Protein AF-A0A8T1JKJ7-F1 (afdb_monomer_lite)

Radius of gyration: 25.31 Å; chains: 1; bounding box: 26×82×83 Å

pLDDT: mean 74.84, std 19.23, range [38.53, 95.12]

Sequence (126 aa):
METDRVWANSTTTLTSEREPGAPPDDVRLEFIRRHVVRTFPGVKSDALNRKFATDAVASRLFDFLHVPDARLLLFTDHGDESSGVVDVYATPPANLFGDASKSKNMPPVTVLYLLKTVKGPISPTK

Organism: NCBI:txid29920

Structure (mmCIF, N/CA/C/O backbone):
data_AF-A0A8T1JKJ7-F1
#
_entry.id   AF-A0A8T1JKJ7-F1
#
loop_
_atom_site.group_PDB
_atom_site.id
_atom_site.type_symbol
_atom_site.label_atom_id
_atom_site.label_alt_id
_atom_site.label_comp_id
_atom_site.label_asym_id
_atom_site.label_entity_id
_atom_site.label_seq_id
_atom_site.pdbx_PDB_ins_code
_atom_site.Cartn_x
_atom_site.Cartn_y
_atom_site.Cartn_z
_atom_site.occupancy
_atom_site.B_iso_or_equiv
_atom_site.auth_seq_id
_atom_site.auth_comp_id
_atom_site.auth_asym_id
_atom_site.auth_atom_id
_atom_site.pdbx_PDB_model_num
ATOM 1 N N . MET A 1 1 ? -0.393 53.209 -57.641 1.00 42.00 1 MET A N 1
ATOM 2 C CA . MET A 1 1 ? -1.285 52.036 -57.603 1.00 42.00 1 MET A CA 1
ATOM 3 C C . MET A 1 1 ? -1.360 51.587 -56.163 1.00 42.00 1 MET A C 1
ATOM 5 O O . MET A 1 1 ? -0.339 51.219 -55.598 1.00 42.00 1 MET A O 1
ATOM 9 N N . GLU A 1 2 ? -2.533 51.758 -55.567 1.00 46.56 2 GLU A N 1
ATOM 10 C CA . GLU A 1 2 ? -2.905 51.213 -54.263 1.00 46.56 2 GLU A CA 1
ATOM 11 C C . GLU A 1 2 ? -3.000 49.684 -54.335 1.00 46.56 2 GLU A C 1
ATOM 13 O O . GLU A 1 2 ? -3.474 49.172 -55.344 1.00 46.56 2 GLU A O 1
ATOM 18 N N . THR A 1 3 ? -2.621 48.991 -53.255 1.00 47.72 3 THR A N 1
ATOM 19 C CA . THR A 1 3 ? -3.472 47.967 -52.619 1.00 47.72 3 THR A CA 1
ATOM 20 C C . THR A 1 3 ? -3.041 47.712 -51.168 1.00 47.72 3 THR A C 1
ATOM 22 O O . THR A 1 3 ? -1.929 47.269 -50.894 1.00 47.72 3 THR A O 1
ATOM 25 N N . ASP A 1 4 ? -3.990 48.033 -50.293 1.00 39.78 4 ASP A N 1
ATOM 26 C CA . ASP A 1 4 ? -4.332 47.601 -48.932 1.00 39.78 4 ASP A CA 1
ATOM 27 C C . ASP A 1 4 ? -3.796 46.284 -48.306 1.00 39.78 4 ASP A C 1
ATOM 29 O O . ASP A 1 4 ? -3.755 45.238 -48.950 1.00 39.78 4 ASP A O 1
ATOM 33 N N . ARG A 1 5 ? -3.694 46.366 -46.957 1.00 49.28 5 ARG A N 1
ATOM 34 C CA . ARG A 1 5 ? -4.005 45.368 -45.886 1.00 49.28 5 ARG A CA 1
ATOM 35 C C . ARG A 1 5 ? -3.006 44.212 -45.681 1.00 49.28 5 ARG A C 1
ATOM 37 O O . ARG A 1 5 ? -2.553 43.591 -46.621 1.00 49.28 5 ARG A O 1
ATO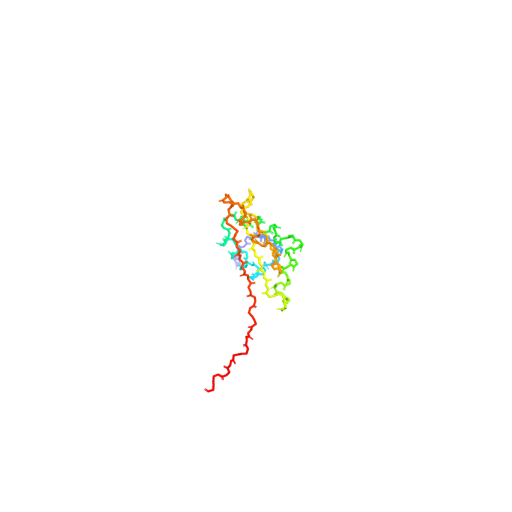M 44 N N . VAL A 1 6 ? -2.616 43.829 -44.458 1.00 40.06 6 VAL A N 1
ATOM 45 C CA . VAL A 1 6 ? -3.428 43.501 -43.268 1.00 40.06 6 VAL A CA 1
ATOM 46 C C . VAL A 1 6 ? -2.599 43.690 -41.982 1.00 40.06 6 VAL A C 1
ATOM 48 O O . VAL A 1 6 ? -1.424 43.343 -41.918 1.00 40.06 6 VAL A O 1
ATOM 51 N N . TRP A 1 7 ? -3.258 44.205 -40.944 1.00 45.09 7 TRP A N 1
ATOM 52 C CA . TRP A 1 7 ? -2.811 44.290 -39.552 1.00 45.09 7 TRP A CA 1
ATOM 53 C C . TRP A 1 7 ? -2.672 42.889 -38.928 1.00 45.09 7 TRP A C 1
ATOM 55 O O . TRP A 1 7 ? -3.634 42.125 -38.943 1.00 45.09 7 TRP A O 1
ATOM 65 N N . ALA A 1 8 ? -1.545 42.566 -38.294 1.00 38.53 8 ALA A N 1
ATOM 66 C CA . ALA A 1 8 ? -1.510 41.506 -37.288 1.00 38.53 8 ALA A CA 1
ATOM 67 C C . ALA A 1 8 ? -0.542 41.903 -36.177 1.00 38.53 8 ALA A C 1
ATOM 69 O O . ALA A 1 8 ? 0.666 42.012 -36.366 1.00 38.53 8 ALA A O 1
ATOM 70 N N . ASN A 1 9 ? -1.133 42.191 -35.025 1.00 40.34 9 ASN A N 1
ATOM 71 C CA . ASN A 1 9 ? -0.470 42.628 -33.813 1.00 40.34 9 ASN A CA 1
ATOM 72 C C . ASN A 1 9 ? 0.551 41.575 -33.373 1.00 40.34 9 ASN A C 1
ATOM 74 O O . ASN A 1 9 ? 0.189 40.430 -33.102 1.00 40.34 9 ASN A O 1
ATOM 78 N N . SER A 1 10 ? 1.814 41.978 -33.253 1.00 43.69 10 SER A N 1
ATOM 79 C CA . SER A 1 10 ? 2.832 41.224 -32.530 1.00 43.69 10 SER A CA 1
ATOM 80 C C . SER A 1 10 ? 2.442 41.166 -31.054 1.00 43.69 10 SER A C 1
ATOM 82 O O . SER A 1 10 ? 2.799 42.028 -30.258 1.00 43.69 10 SER A O 1
ATOM 84 N N . THR A 1 11 ? 1.670 40.156 -30.678 1.00 40.81 11 THR A N 1
ATOM 85 C CA . THR A 1 11 ? 1.593 39.687 -29.298 1.00 40.81 11 THR A CA 1
ATOM 86 C C . THR A 1 11 ? 2.165 38.288 -29.297 1.00 40.81 11 THR A C 1
ATOM 88 O O . THR A 1 11 ? 1.465 37.296 -29.471 1.00 40.81 11 THR A O 1
ATOM 91 N N . THR A 1 12 ? 3.484 38.232 -29.144 1.00 42.28 12 THR A N 1
ATOM 92 C CA . THR A 1 12 ? 4.207 37.027 -28.763 1.00 42.28 12 THR A CA 1
ATOM 93 C C . THR A 1 12 ? 3.711 36.638 -27.373 1.00 42.28 12 THR A C 1
ATOM 95 O O . THR A 1 12 ? 4.266 37.054 -26.359 1.00 42.28 12 THR A O 1
ATOM 98 N N . THR A 1 13 ? 2.620 35.876 -27.296 1.00 41.47 13 THR A N 1
ATOM 99 C CA . THR A 1 13 ? 2.350 35.061 -26.117 1.00 41.47 13 THR A CA 1
ATOM 100 C C . THR A 1 13 ? 3.479 34.051 -26.057 1.00 41.47 13 THR A C 1
ATOM 102 O O . THR A 1 13 ? 3.466 33.056 -26.778 1.00 41.47 13 THR A O 1
ATOM 105 N N . LEU A 1 14 ? 4.488 34.366 -25.243 1.00 42.12 14 LEU A N 1
ATOM 106 C CA . LEU A 1 14 ? 5.422 33.400 -24.692 1.00 42.12 14 LEU A CA 1
ATOM 107 C C . LEU A 1 14 ? 4.582 32.224 -24.198 1.00 42.12 14 LEU A C 1
ATOM 109 O O . LEU A 1 14 ? 3.907 32.309 -23.172 1.00 42.12 14 LEU A O 1
ATOM 113 N N . THR A 1 15 ? 4.574 31.144 -24.974 1.00 42.03 15 THR A N 1
ATOM 114 C CA . THR A 1 15 ? 4.234 29.823 -24.474 1.00 42.03 15 THR A CA 1
ATOM 115 C C . THR A 1 15 ? 5.227 29.573 -23.359 1.00 42.03 15 THR A C 1
ATOM 117 O O . THR A 1 15 ? 6.387 29.268 -23.619 1.00 42.03 15 THR A O 1
ATOM 120 N N . SER A 1 16 ? 4.778 29.836 -22.132 1.00 38.66 16 SER A N 1
ATOM 121 C CA . SER A 1 16 ? 5.457 29.462 -20.906 1.00 38.66 16 SER A CA 1
ATOM 122 C C . SER A 1 16 ? 5.903 28.024 -21.102 1.00 38.66 16 SER A C 1
ATOM 124 O O . SER A 1 16 ? 5.068 27.134 -21.282 1.00 38.66 16 SER A O 1
ATOM 126 N N . GLU A 1 17 ? 7.218 27.840 -21.196 1.00 40.47 17 GLU A N 1
ATOM 127 C CA . GLU A 1 17 ? 7.848 26.535 -21.177 1.00 40.47 17 GLU A CA 1
ATOM 128 C C . GLU A 1 17 ? 7.343 25.874 -19.903 1.00 40.47 17 GLU A C 1
ATOM 130 O O . GLU A 1 17 ? 7.719 26.236 -18.788 1.00 40.47 17 GLU A O 1
ATOM 135 N N . ARG A 1 18 ? 6.363 24.986 -20.069 1.00 42.34 18 ARG A N 1
ATOM 136 C CA . ARG A 1 18 ? 5.933 24.102 -19.008 1.00 42.34 18 ARG A CA 1
ATOM 137 C C . ARG A 1 18 ? 7.190 2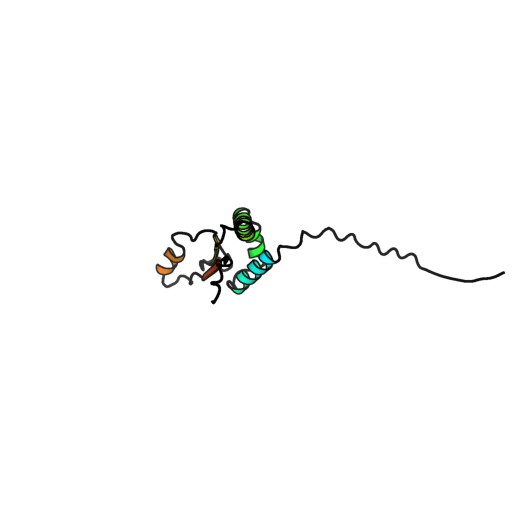3.312 -18.700 1.00 42.34 18 ARG A C 1
ATOM 139 O O . ARG A 1 18 ? 7.614 22.519 -19.541 1.00 42.34 18 ARG A O 1
ATOM 146 N N . GLU A 1 19 ? 7.795 23.583 -17.543 1.00 45.03 19 GLU A N 1
ATOM 147 C CA . GLU A 1 19 ? 8.774 22.684 -16.941 1.00 45.03 19 GLU A CA 1
ATOM 148 C C . GLU A 1 19 ? 8.311 21.252 -17.214 1.00 45.03 19 GLU A C 1
ATOM 150 O O . GLU A 1 19 ? 7.098 21.000 -17.113 1.00 45.03 19 GLU A O 1
ATOM 155 N N . PRO A 1 20 ? 9.205 20.325 -17.594 1.00 47.59 20 PRO A N 1
ATOM 156 C CA . PRO A 1 20 ? 8.825 18.932 -17.675 1.00 47.59 20 PRO A CA 1
ATOM 157 C C . PRO A 1 20 ? 8.403 18.533 -16.262 1.00 47.59 20 PRO A C 1
ATOM 159 O O . PRO A 1 20 ? 9.229 18.236 -15.404 1.00 47.59 20 PRO A O 1
ATOM 162 N N . GLY A 1 21 ? 7.094 18.616 -16.008 1.00 50.72 21 GLY A N 1
ATOM 163 C CA . GLY A 1 21 ? 6.491 18.171 -14.771 1.00 50.72 21 GLY A CA 1
ATOM 164 C C . GLY A 1 21 ? 6.973 16.753 -14.544 1.00 50.72 21 GLY A C 1
ATOM 165 O O . GLY A 1 21 ? 7.142 16.007 -15.516 1.00 50.72 21 GLY A O 1
ATOM 166 N N . ALA A 1 22 ? 7.256 16.432 -13.280 1.00 56.84 22 ALA A N 1
ATOM 167 C CA . ALA A 1 22 ? 7.746 15.123 -12.877 1.00 56.84 22 ALA A CA 1
ATOM 168 C C . ALA A 1 22 ? 7.054 14.019 -13.700 1.00 56.84 22 ALA A C 1
ATOM 170 O O . ALA A 1 22 ? 5.844 14.137 -13.945 1.00 56.84 22 ALA A O 1
ATOM 171 N N . PRO A 1 23 ? 7.801 12.996 -14.163 1.00 58.94 23 PRO A N 1
ATOM 172 C CA . PRO A 1 23 ? 7.239 11.925 -14.971 1.00 58.94 23 PRO A CA 1
ATOM 173 C C . PRO A 1 23 ? 5.910 11.465 -14.369 1.00 58.94 23 PRO A C 1
ATOM 175 O O . PRO A 1 23 ? 5.830 11.346 -13.143 1.00 58.94 23 PRO A O 1
ATOM 178 N N . PRO A 1 24 ? 4.864 11.258 -15.186 1.00 64.31 24 PRO A N 1
ATOM 179 C CA . PRO A 1 24 ? 3.572 10.853 -14.661 1.00 64.31 24 PRO A CA 1
ATOM 180 C C . PRO A 1 24 ? 3.752 9.606 -13.796 1.00 64.31 24 PRO A C 1
ATOM 182 O O . PRO A 1 24 ? 4.381 8.636 -14.229 1.00 64.31 24 PRO A O 1
ATOM 185 N N . ASP A 1 25 ? 3.220 9.661 -12.573 1.00 67.69 25 ASP A N 1
ATOM 186 C CA . ASP A 1 25 ? 3.254 8.529 -11.654 1.00 67.69 25 ASP A CA 1
ATOM 187 C C . ASP A 1 25 ? 2.656 7.291 -12.341 1.00 67.69 25 ASP A C 1
ATOM 189 O O . ASP A 1 25 ? 1.666 7.376 -13.075 1.00 67.69 25 ASP A O 1
ATOM 193 N N . ASP A 1 26 ? 3.270 6.128 -12.111 1.00 82.00 26 ASP A N 1
ATOM 194 C CA . ASP A 1 26 ? 2.804 4.860 -12.673 1.00 82.00 26 ASP A CA 1
ATOM 195 C C . ASP A 1 26 ? 1.314 4.666 -12.337 1.00 82.00 26 ASP A C 1
ATOM 197 O O . ASP A 1 26 ? 0.909 4.712 -11.173 1.00 82.00 26 ASP A O 1
ATOM 201 N N . VAL A 1 27 ? 0.474 4.421 -13.348 1.00 90.12 27 VAL A N 1
ATOM 202 C CA . VAL A 1 27 ? -0.979 4.231 -13.170 1.00 90.12 27 VAL A CA 1
ATOM 203 C C . VAL A 1 27 ? -1.311 3.124 -12.163 1.00 90.12 27 VAL A C 1
ATOM 205 O O . VAL A 1 27 ? -2.349 3.173 -11.496 1.00 90.12 27 VAL A O 1
ATOM 208 N N . ARG A 1 28 ? -0.423 2.132 -12.025 1.00 90.56 28 ARG A N 1
ATOM 209 C CA . ARG A 1 28 ? -0.521 1.054 -11.036 1.00 90.56 28 ARG A CA 1
ATOM 210 C C . ARG A 1 28 ? -0.236 1.578 -9.633 1.00 90.56 28 ARG A C 1
ATOM 212 O O . ARG A 1 28 ? -0.928 1.190 -8.698 1.00 90.56 28 ARG A O 1
ATOM 219 N N . LEU A 1 29 ? 0.725 2.487 -9.484 1.00 92.19 29 LEU A N 1
ATOM 220 C CA . LEU A 1 29 ? 1.011 3.150 -8.214 1.00 92.19 29 LEU A CA 1
ATOM 221 C C . LEU A 1 29 ? -0.162 4.038 -7.780 1.00 92.19 29 LEU A C 1
ATOM 223 O O . LEU A 1 29 ? -0.588 3.968 -6.630 1.00 92.19 29 LEU A O 1
ATOM 227 N N . GLU A 1 30 ? -0.756 4.784 -8.711 1.00 91.81 30 GLU A N 1
ATOM 228 C CA . GLU A 1 30 ? -1.973 5.570 -8.467 1.00 91.81 30 GLU A CA 1
ATOM 229 C C . GLU A 1 30 ? -3.180 4.706 -8.084 1.00 91.81 30 GLU A C 1
ATOM 231 O O . GLU A 1 30 ? -4.001 5.078 -7.239 1.00 91.81 30 GLU A O 1
ATOM 236 N N . PHE A 1 31 ? -3.310 3.523 -8.688 1.00 93.06 31 PHE A N 1
ATOM 237 C CA . PHE A 1 31 ? -4.304 2.543 -8.262 1.00 93.06 31 PHE A CA 1
ATOM 238 C C . PHE A 1 31 ? -4.063 2.103 -6.811 1.00 93.06 31 PHE A C 1
ATOM 240 O O . PHE A 1 31 ? -4.999 2.138 -6.011 1.00 93.06 31 PHE A O 1
ATOM 247 N N . ILE A 1 32 ? -2.820 1.757 -6.456 1.00 94.69 32 ILE A N 1
ATOM 248 C CA . ILE A 1 32 ? -2.450 1.349 -5.093 1.00 94.69 32 ILE A CA 1
ATOM 249 C C . ILE A 1 32 ? -2.765 2.471 -4.098 1.00 94.69 32 ILE A C 1
ATOM 251 O O . ILE A 1 32 ? -3.461 2.218 -3.116 1.00 94.69 32 ILE A O 1
ATOM 255 N N . ARG A 1 33 ? -2.342 3.716 -4.366 1.00 93.75 33 ARG A N 1
ATOM 256 C CA . ARG A 1 33 ? -2.608 4.874 -3.491 1.00 93.75 33 ARG A CA 1
ATOM 257 C C . ARG A 1 33 ? -4.100 5.040 -3.216 1.00 93.75 33 ARG A C 1
ATOM 259 O O . ARG A 1 33 ? -4.513 5.100 -2.059 1.00 93.75 33 ARG A O 1
ATOM 266 N N . ARG A 1 34 ? -4.926 5.040 -4.268 1.00 93.25 34 ARG A N 1
ATOM 267 C CA . ARG A 1 34 ? -6.388 5.155 -4.132 1.00 93.25 34 ARG A CA 1
ATOM 268 C C . ARG A 1 34 ? -6.990 4.004 -3.333 1.00 93.25 34 ARG A C 1
ATOM 270 O O . ARG A 1 34 ? -7.919 4.224 -2.559 1.00 93.25 34 ARG A O 1
ATOM 277 N N . HIS A 1 35 ? -6.476 2.789 -3.506 1.00 93.94 35 HIS A N 1
ATOM 278 C CA . HIS A 1 35 ? -6.975 1.624 -2.783 1.00 93.94 35 HIS A CA 1
ATOM 279 C C . HIS A 1 35 ? -6.614 1.666 -1.291 1.00 93.94 35 HIS A C 1
ATOM 281 O O . HIS A 1 35 ? -7.460 1.355 -0.451 1.00 93.94 35 HIS A O 1
ATOM 287 N N . VAL A 1 36 ? -5.404 2.127 -0.957 1.00 93.94 36 VAL A N 1
ATOM 288 C CA . VAL A 1 36 ? -4.966 2.340 0.430 1.00 93.94 36 VAL A CA 1
ATOM 289 C C . VAL A 1 36 ? -5.827 3.411 1.100 1.00 93.94 36 VAL A C 1
ATOM 291 O O . VAL A 1 36 ? -6.447 3.118 2.115 1.00 93.94 36 VAL A O 1
ATOM 294 N N . VAL A 1 37 ? -5.971 4.604 0.511 1.00 92.19 37 VAL A N 1
ATOM 295 C CA . VAL A 1 37 ? -6.792 5.690 1.096 1.00 92.19 37 VAL A CA 1
ATOM 296 C C . VAL A 1 37 ? -8.251 5.266 1.287 1.00 92.19 37 VAL A C 1
ATOM 298 O O . VAL A 1 37 ? -8.872 5.591 2.295 1.00 92.19 37 VAL A O 1
ATOM 301 N N . ARG A 1 38 ? -8.807 4.495 0.346 1.00 92.12 38 ARG A N 1
ATOM 302 C CA . ARG A 1 38 ? -10.171 3.964 0.470 1.00 92.12 38 ARG A CA 1
ATOM 303 C C . ARG A 1 38 ? -10.317 2.961 1.617 1.00 92.12 38 ARG A C 1
ATOM 305 O O . ARG A 1 38 ? -11.397 2.870 2.192 1.00 92.12 38 ARG A O 1
ATOM 312 N N . THR A 1 39 ? -9.271 2.192 1.908 1.00 91.00 39 THR A N 1
ATOM 313 C CA . THR A 1 39 ? -9.296 1.160 2.956 1.00 91.00 39 THR A CA 1
ATOM 314 C C . THR A 1 39 ? -9.005 1.747 4.336 1.00 91.00 39 THR A C 1
ATOM 316 O O . THR A 1 39 ? -9.613 1.331 5.316 1.00 91.00 39 THR A O 1
ATOM 319 N N . PHE A 1 40 ? -8.123 2.745 4.405 1.00 90.19 40 PHE A N 1
ATOM 320 C CA . PHE A 1 40 ? -7.693 3.402 5.636 1.00 90.19 40 PHE A CA 1
ATOM 321 C C . PHE A 1 40 ? -8.114 4.879 5.611 1.00 90.19 40 PHE A C 1
ATOM 323 O O . PHE A 1 40 ? -7.308 5.743 5.262 1.00 90.19 40 PHE A O 1
ATOM 330 N N . PRO A 1 41 ? -9.366 5.209 5.981 1.00 84.25 41 PRO A N 1
ATOM 331 C CA . PRO A 1 41 ? -9.899 6.568 5.848 1.00 84.25 41 PRO A CA 1
ATOM 332 C C . PRO A 1 41 ? -9.179 7.607 6.723 1.00 84.25 41 PRO A C 1
ATOM 334 O O . PRO A 1 41 ? -9.271 8.801 6.450 1.00 84.25 41 PRO A O 1
ATOM 337 N N . GLY A 1 42 ? -8.450 7.174 7.760 1.00 85.62 42 GLY A N 1
ATOM 338 C CA . GLY A 1 42 ? -7.600 8.052 8.570 1.00 85.62 42 GLY A CA 1
ATOM 339 C C . GLY A 1 42 ? -6.311 8.497 7.866 1.00 85.62 42 GLY A C 1
ATOM 340 O O . GLY A 1 42 ? -5.696 9.481 8.277 1.00 85.62 42 GLY A O 1
ATOM 341 N N . VAL A 1 43 ? -5.889 7.805 6.800 1.00 87.75 43 VAL A N 1
ATOM 342 C CA . VAL A 1 43 ? -4.642 8.094 6.082 1.00 87.75 43 VAL A CA 1
ATOM 343 C C . VAL A 1 43 ? -4.848 9.253 5.116 1.00 87.75 43 VAL A C 1
ATOM 345 O O . VAL A 1 43 ? -5.616 9.173 4.158 1.00 87.75 43 VAL A O 1
ATOM 348 N N . LYS A 1 44 ? -4.098 10.336 5.329 1.00 88.62 44 LYS A N 1
ATOM 349 C CA . LYS A 1 44 ? -4.089 11.492 4.425 1.00 88.62 44 LYS A CA 1
ATOM 350 C C . LYS A 1 44 ? -3.217 11.212 3.203 1.00 88.62 44 LYS A C 1
ATOM 352 O O . LYS A 1 44 ? -2.104 10.707 3.348 1.00 88.62 44 LYS A O 1
ATOM 357 N N . SER A 1 45 ? -3.668 11.633 2.020 1.00 88.94 45 SER A N 1
ATOM 358 C CA . SER A 1 45 ? -2.935 11.443 0.759 1.00 88.94 45 SER A CA 1
ATOM 359 C C . SER A 1 45 ? -1.498 11.974 0.815 1.00 88.94 45 SER A C 1
ATOM 361 O O . SER A 1 45 ? -0.579 11.287 0.384 1.00 88.94 45 SER A O 1
ATOM 363 N N . ASP A 1 46 ? -1.270 13.144 1.421 1.00 89.50 46 ASP A N 1
ATOM 364 C CA . ASP A 1 46 ? 0.079 13.715 1.544 1.00 89.50 46 ASP A CA 1
ATOM 365 C C . ASP A 1 46 ? 0.998 12.878 2.441 1.00 89.50 46 ASP A C 1
ATOM 367 O O . ASP A 1 46 ? 2.180 12.703 2.142 1.00 89.50 46 ASP A O 1
ATOM 371 N N . ALA A 1 47 ? 0.460 12.337 3.538 1.00 89.12 47 ALA A N 1
ATOM 372 C CA . ALA A 1 47 ? 1.210 11.464 4.437 1.00 89.12 47 ALA A CA 1
ATOM 373 C C . ALA A 1 47 ? 1.552 10.138 3.746 1.00 89.12 47 ALA A C 1
ATOM 375 O O . ALA A 1 47 ? 2.682 9.659 3.851 1.00 89.12 47 ALA A O 1
ATOM 376 N N . LEU A 1 48 ? 0.609 9.592 2.975 1.00 91.12 48 LEU A N 1
ATOM 377 C CA . LEU A 1 48 ? 0.826 8.396 2.170 1.00 91.12 48 LEU A CA 1
ATOM 378 C C . LEU A 1 48 ? 1.898 8.619 1.098 1.00 91.12 48 LEU A C 1
ATOM 380 O O . LEU A 1 48 ? 2.797 7.795 0.959 1.00 91.12 48 LEU A O 1
ATOM 384 N N . ASN A 1 49 ? 1.851 9.749 0.389 1.00 91.31 49 ASN A N 1
ATOM 385 C CA . ASN A 1 49 ? 2.842 10.099 -0.627 1.00 91.31 49 ASN A CA 1
ATOM 386 C C . ASN A 1 49 ? 4.246 10.205 -0.023 1.00 91.31 49 ASN A C 1
ATOM 388 O O . ASN A 1 49 ? 5.196 9.645 -0.568 1.00 91.31 49 ASN A O 1
ATOM 392 N N . ARG A 1 50 ? 4.377 10.835 1.152 1.00 91.31 50 ARG A N 1
ATOM 393 C CA . ARG A 1 50 ? 5.648 10.865 1.892 1.00 91.31 50 ARG A CA 1
ATOM 394 C C . ARG A 1 50 ? 6.104 9.469 2.308 1.00 91.31 50 ARG A C 1
ATOM 396 O O . ARG A 1 50 ? 7.284 9.167 2.166 1.00 91.31 50 ARG A O 1
ATOM 403 N N . LYS A 1 51 ? 5.194 8.605 2.777 1.00 91.81 51 LYS A N 1
ATOM 404 C CA . LYS A 1 51 ? 5.516 7.208 3.123 1.00 91.81 51 LYS A CA 1
ATOM 405 C C . LYS A 1 51 ? 6.014 6.445 1.893 1.00 91.81 51 LYS A C 1
ATOM 407 O O . LYS A 1 51 ? 7.009 5.737 1.994 1.00 91.81 51 LYS A O 1
ATOM 412 N N . PHE A 1 52 ? 5.380 6.625 0.737 1.00 92.62 52 PHE A N 1
ATOM 413 C CA . PHE A 1 52 ? 5.755 5.963 -0.518 1.00 92.62 52 PHE A CA 1
ATOM 414 C C . PHE A 1 52 ? 7.095 6.456 -1.067 1.00 92.62 52 PHE A C 1
ATOM 416 O O . PHE A 1 52 ? 7.802 5.682 -1.701 1.00 92.62 52 PHE A O 1
ATOM 423 N N . ALA A 1 53 ? 7.460 7.706 -0.780 1.00 91.25 53 ALA A N 1
ATOM 424 C CA . ALA A 1 53 ? 8.754 8.275 -1.137 1.00 91.25 53 ALA A CA 1
ATOM 425 C C . ALA A 1 53 ? 9.910 7.801 -0.233 1.00 91.25 53 ALA A C 1
ATOM 427 O O . ALA A 1 53 ? 11.066 8.086 -0.533 1.00 91.25 53 ALA A O 1
ATOM 428 N N . THR A 1 54 ? 9.636 7.095 0.873 1.00 93.69 54 THR A N 1
ATOM 429 C CA . THR A 1 54 ? 10.712 6.521 1.697 1.00 93.69 54 THR A CA 1
ATOM 430 C C . THR A 1 54 ? 11.381 5.362 0.964 1.00 93.69 54 THR A C 1
ATOM 432 O O . THR A 1 54 ? 10.695 4.509 0.406 1.00 93.69 54 THR A O 1
ATOM 435 N N . ASP A 1 55 ? 12.712 5.292 1.015 1.00 92.81 55 ASP A N 1
ATOM 436 C CA . ASP A 1 55 ? 13.520 4.296 0.292 1.00 92.81 55 ASP A CA 1
ATOM 437 C C . ASP A 1 55 ? 13.053 2.844 0.524 1.00 92.81 55 ASP A C 1
ATOM 439 O O . ASP A 1 55 ? 12.869 2.064 -0.414 1.00 92.81 55 ASP A O 1
ATOM 443 N N . ALA A 1 56 ? 12.732 2.508 1.777 1.00 92.31 56 ALA A N 1
ATOM 444 C CA . ALA A 1 56 ? 12.251 1.182 2.154 1.00 92.31 56 ALA A CA 1
ATOM 445 C C . ALA A 1 56 ? 10.901 0.820 1.511 1.00 92.31 56 ALA A C 1
ATOM 447 O O . ALA A 1 56 ? 10.681 -0.332 1.132 1.00 92.31 56 ALA A O 1
ATOM 448 N N . VAL A 1 57 ? 9.976 1.777 1.405 1.00 93.62 57 VAL A N 1
ATOM 449 C CA . VAL A 1 57 ? 8.646 1.542 0.821 1.00 93.62 57 VAL A CA 1
ATOM 450 C C . VAL A 1 57 ? 8.710 1.623 -0.699 1.00 93.62 57 VAL A C 1
ATOM 452 O O . VAL A 1 57 ? 8.120 0.776 -1.365 1.00 93.62 57 VAL A O 1
ATOM 455 N N . ALA A 1 58 ? 9.464 2.578 -1.243 1.00 92.75 58 ALA A N 1
ATOM 456 C CA . ALA A 1 58 ? 9.710 2.715 -2.672 1.00 92.75 58 ALA A CA 1
ATOM 457 C C . ALA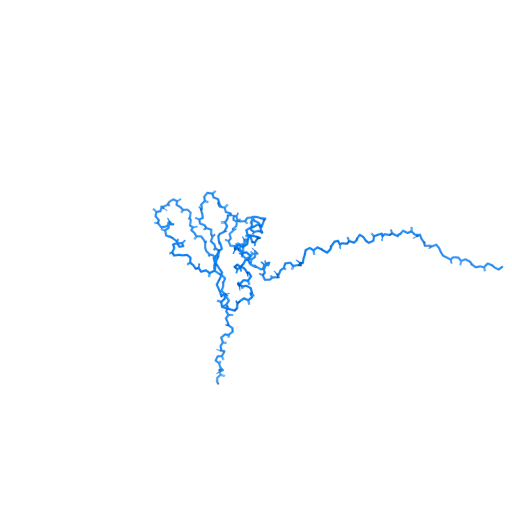 A 1 58 ? 10.307 1.430 -3.259 1.00 92.75 58 ALA A C 1
ATOM 459 O O . ALA A 1 58 ? 9.799 0.931 -4.260 1.00 92.75 58 ALA A O 1
ATOM 460 N N . SER A 1 59 ? 11.296 0.832 -2.586 1.00 94.69 59 SER A N 1
ATOM 461 C CA . SER A 1 59 ? 11.890 -0.448 -2.993 1.00 94.69 59 SER A CA 1
ATOM 462 C C . SER A 1 59 ? 10.863 -1.585 -2.997 1.00 94.69 59 SER A C 1
ATOM 464 O O . SER A 1 59 ? 10.735 -2.305 -3.983 1.00 94.69 59 SER A O 1
ATOM 466 N N . ARG A 1 60 ? 10.036 -1.701 -1.947 1.00 94.81 60 ARG A N 1
ATOM 467 C CA . ARG A 1 60 ? 8.971 -2.724 -1.870 1.00 94.81 60 ARG A CA 1
ATOM 468 C C . ARG A 1 60 ? 7.915 -2.550 -2.957 1.00 94.81 60 ARG A C 1
ATOM 470 O O . ARG A 1 60 ? 7.443 -3.535 -3.518 1.00 94.81 60 ARG A O 1
ATOM 477 N N . LEU A 1 61 ? 7.531 -1.308 -3.248 1.00 94.25 61 LEU A N 1
ATOM 478 C CA . LEU A 1 61 ? 6.606 -0.979 -4.330 1.00 94.25 61 LEU A CA 1
ATOM 479 C C . LEU A 1 61 ? 7.226 -1.297 -5.688 1.00 94.25 61 LEU A C 1
ATOM 481 O O . LEU A 1 61 ? 6.551 -1.868 -6.537 1.00 94.25 61 LEU A O 1
ATOM 485 N N . PHE A 1 62 ? 8.502 -0.969 -5.887 1.00 93.31 62 PHE A N 1
ATOM 486 C CA . PHE A 1 62 ? 9.224 -1.280 -7.111 1.00 93.31 62 PHE A CA 1
ATOM 487 C C . PHE A 1 62 ? 9.277 -2.790 -7.348 1.00 93.31 62 PHE A C 1
ATOM 489 O O . PHE A 1 62 ? 8.862 -3.243 -8.418 1.00 93.31 62 PHE A O 1
ATOM 496 N N . ASP A 1 63 ? 9.673 -3.568 -6.340 1.00 93.69 63 ASP A N 1
ATOM 497 C CA . ASP A 1 63 ? 9.682 -5.029 -6.399 1.00 93.69 63 ASP A CA 1
ATOM 498 C C . ASP A 1 63 ? 8.277 -5.555 -6.692 1.00 93.69 63 ASP A C 1
ATOM 500 O O . ASP A 1 63 ? 8.051 -6.281 -7.664 1.00 93.69 63 ASP A O 1
ATOM 504 N N . PHE A 1 64 ? 7.280 -5.100 -5.931 1.00 93.88 64 PHE A N 1
ATOM 505 C CA . PHE A 1 64 ? 5.889 -5.453 -6.173 1.00 93.88 64 PHE A CA 1
ATOM 506 C C . PHE A 1 64 ? 5.359 -4.953 -7.522 1.00 93.88 64 PHE A C 1
ATOM 508 O O . PHE A 1 64 ? 4.341 -5.445 -7.973 1.00 93.88 64 PHE A O 1
ATOM 515 N N . LEU A 1 65 ? 5.993 -4.052 -8.258 1.00 92.06 65 LEU A N 1
ATOM 516 C CA . LEU A 1 65 ? 5.515 -3.664 -9.592 1.00 92.06 65 LEU A CA 1
ATOM 517 C C . LEU A 1 65 ? 6.270 -4.363 -10.725 1.00 92.06 65 LEU A C 1
ATOM 519 O O . LEU A 1 65 ? 5.693 -4.551 -11.800 1.00 92.06 65 LEU A O 1
ATOM 523 N N . HIS A 1 66 ? 7.511 -4.791 -10.485 1.00 91.00 66 HIS A N 1
ATOM 524 C CA . HIS A 1 66 ? 8.425 -5.221 -11.549 1.00 91.00 66 HIS A CA 1
ATOM 525 C C . HIS A 1 66 ? 8.982 -6.632 -11.362 1.00 91.00 66 HIS A C 1
ATOM 527 O O . HIS A 1 66 ? 9.243 -7.308 -12.354 1.00 91.00 66 HIS A O 1
ATOM 533 N N . VAL A 1 67 ? 9.108 -7.120 -10.128 1.00 91.31 67 VAL A N 1
ATOM 534 C CA . VAL A 1 67 ? 9.609 -8.468 -9.842 1.00 91.31 67 VAL A CA 1
ATOM 535 C C . VAL A 1 67 ? 8.434 -9.458 -9.868 1.00 91.31 67 VAL A C 1
ATOM 537 O O . VAL A 1 67 ? 7.471 -9.285 -9.111 1.00 91.31 67 VAL A O 1
ATOM 540 N N . PRO A 1 68 ? 8.455 -10.498 -10.726 1.00 87.06 68 PRO A N 1
ATOM 541 C CA . PRO A 1 68 ? 7.369 -11.480 -10.807 1.00 87.06 68 PRO A CA 1
ATOM 542 C C . PRO A 1 68 ? 7.116 -12.221 -9.488 1.00 87.06 68 PRO A C 1
ATOM 544 O O . PRO A 1 68 ? 5.961 -12.438 -9.122 1.00 87.06 68 PRO A O 1
ATOM 547 N N . ASP A 1 69 ? 8.185 -12.541 -8.755 1.00 87.44 69 ASP A N 1
ATOM 548 C CA . ASP A 1 69 ? 8.131 -13.296 -7.497 1.00 87.44 69 ASP A CA 1
ATOM 549 C C . ASP A 1 69 ? 7.688 -12.447 -6.296 1.00 87.44 69 ASP A C 1
ATOM 551 O O . ASP A 1 69 ? 7.159 -12.977 -5.316 1.00 87.44 69 ASP A O 1
ATOM 555 N N . ALA A 1 70 ? 7.804 -11.118 -6.387 1.00 90.12 70 ALA A N 1
ATOM 556 C CA . ALA A 1 70 ? 7.245 -10.188 -5.410 1.00 90.12 70 ALA A CA 1
ATOM 557 C C . ALA A 1 70 ? 5.729 -10.069 -5.625 1.00 90.12 70 ALA A C 1
ATOM 559 O O . ALA A 1 70 ? 5.218 -9.154 -6.283 1.00 90.12 70 ALA A O 1
ATOM 560 N N . ARG A 1 71 ? 5.007 -11.072 -5.121 1.00 90.81 71 ARG A N 1
ATOM 561 C CA . ARG A 1 71 ? 3.575 -11.274 -5.376 1.00 90.81 71 ARG A CA 1
ATOM 562 C C . ARG A 1 71 ? 2.659 -10.714 -4.306 1.00 90.81 71 ARG A C 1
ATOM 564 O O . ARG A 1 71 ? 1.452 -10.700 -4.528 1.00 90.81 71 ARG A O 1
ATOM 571 N N . LEU A 1 72 ? 3.205 -10.288 -3.176 1.00 92.62 72 LEU A N 1
ATOM 572 C CA . LEU A 1 72 ? 2.442 -9.843 -2.025 1.00 92.62 72 LEU A CA 1
ATOM 573 C C . LEU A 1 72 ?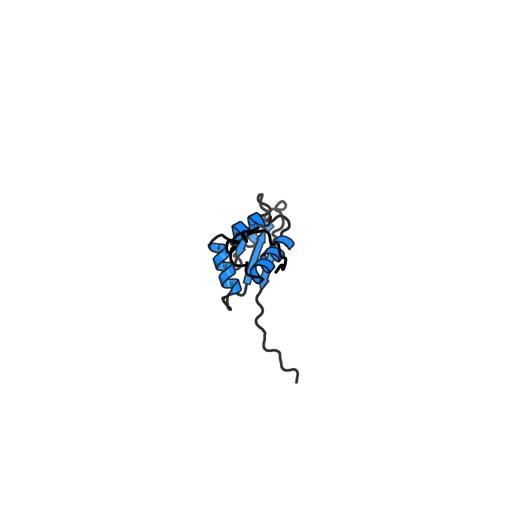 2.921 -8.462 -1.585 1.00 92.62 72 LEU A C 1
ATOM 575 O O . LEU A 1 72 ? 4.120 -8.220 -1.468 1.00 92.62 72 LEU A O 1
ATOM 579 N N . LEU A 1 73 ? 1.964 -7.580 -1.327 1.00 95.12 73 LEU A N 1
ATOM 580 C CA . LEU A 1 73 ? 2.181 -6.298 -0.679 1.00 95.12 73 LEU A CA 1
ATOM 581 C C . LEU A 1 73 ? 1.084 -6.112 0.368 1.00 95.12 73 LEU A C 1
ATOM 583 O O . LEU A 1 73 ? -0.100 -6.243 0.058 1.00 95.12 73 LEU A O 1
ATOM 587 N N . LEU A 1 74 ? 1.476 -5.853 1.609 1.00 94.50 74 LEU A N 1
ATOM 588 C CA . LEU A 1 74 ? 0.571 -5.663 2.733 1.00 94.50 74 LEU A CA 1
ATOM 589 C C . LEU A 1 74 ? 0.627 -4.218 3.196 1.00 94.50 74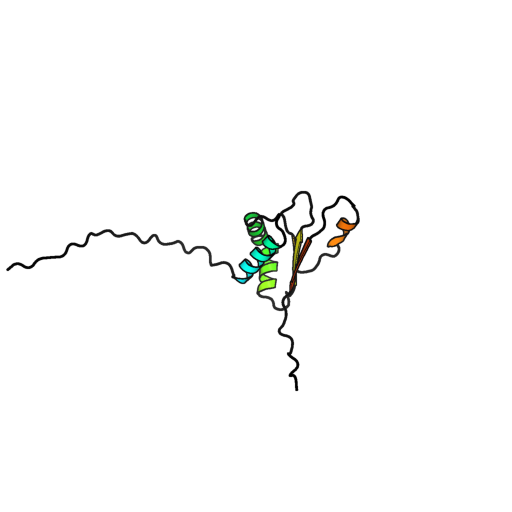 LEU A C 1
ATOM 591 O O . LEU A 1 74 ? 1.716 -3.655 3.286 1.00 94.50 74 LEU A O 1
ATOM 595 N N . PHE A 1 75 ? -0.524 -3.672 3.563 1.00 93.19 75 PHE A N 1
ATOM 596 C CA . PHE A 1 75 ? -0.638 -2.411 4.283 1.00 93.19 75 PHE A CA 1
ATOM 597 C C . PHE A 1 75 ? -1.352 -2.654 5.605 1.00 93.19 75 PHE A C 1
ATOM 599 O O . PHE A 1 75 ? -2.365 -3.356 5.614 1.00 93.19 75 PHE A O 1
ATOM 606 N N . THR A 1 76 ? -0.861 -2.077 6.696 1.00 89.81 76 THR A N 1
ATOM 607 C CA . THR A 1 76 ? -1.509 -2.168 8.007 1.00 89.81 76 THR A CA 1
ATOM 608 C C . THR A 1 76 ? -1.688 -0.817 8.657 1.00 89.81 76 THR A C 1
ATOM 610 O O . THR A 1 76 ? -0.819 0.044 8.569 1.00 89.81 76 THR A O 1
ATOM 613 N N . ASP A 1 77 ? -2.811 -0.672 9.350 1.00 86.75 77 ASP A N 1
ATOM 614 C CA . ASP A 1 77 ? -3.022 0.361 10.355 1.00 86.75 77 ASP A CA 1
ATOM 615 C C . ASP A 1 77 ? -3.179 -0.351 11.700 1.00 86.75 77 ASP A C 1
ATOM 617 O O . ASP A 1 77 ? -4.101 -1.154 11.888 1.00 86.75 77 ASP A O 1
ATOM 621 N N . HIS A 1 78 ? -2.226 -0.112 12.600 1.00 76.19 78 HIS A N 1
ATOM 622 C CA . HIS A 1 78 ? -2.187 -0.735 13.921 1.00 76.19 78 HIS A CA 1
ATOM 623 C C . HIS A 1 78 ? -3.096 -0.036 14.939 1.00 76.19 78 HIS A C 1
ATOM 625 O O . HIS A 1 78 ? -3.185 -0.500 16.074 1.00 76.19 78 HIS A O 1
ATOM 631 N N . GLY A 1 79 ? -3.786 1.041 14.543 1.00 64.19 79 GLY A N 1
ATOM 632 C CA . GLY A 1 79 ? -4.729 1.726 15.417 1.00 64.19 79 GLY A CA 1
ATOM 633 C C . GLY A 1 79 ? -4.070 2.386 16.630 1.00 64.19 79 GLY A C 1
ATOM 634 O O . GLY A 1 79 ? -4.727 2.593 17.642 1.00 64.19 79 GLY A O 1
ATOM 635 N N . ASP A 1 80 ? -2.772 2.680 16.559 1.00 62.62 80 ASP A N 1
ATOM 636 C CA . ASP A 1 80 ? -2.058 3.416 17.603 1.00 62.62 80 ASP A CA 1
ATOM 637 C C . ASP A 1 80 ? -2.488 4.902 17.621 1.00 62.62 80 ASP A C 1
ATOM 639 O O . ASP A 1 80 ? -3.183 5.367 16.713 1.00 62.62 80 ASP A O 1
ATOM 643 N N . GLU A 1 81 ? -2.050 5.682 18.615 1.00 50.44 81 GLU A N 1
ATOM 644 C CA . GLU A 1 81 ? -2.360 7.119 18.787 1.00 50.44 81 GLU A CA 1
ATOM 645 C C . GLU A 1 81 ? -1.990 7.997 17.565 1.00 50.44 81 GLU A C 1
ATOM 647 O O . GLU A 1 81 ? -2.373 9.164 17.474 1.00 50.44 81 GLU A O 1
ATOM 652 N N . SER A 1 82 ? -1.297 7.420 16.580 1.00 52.00 82 SER A N 1
ATOM 653 C CA . SER A 1 82 ? -1.013 7.977 15.256 1.00 52.00 82 SER A CA 1
ATOM 654 C C . SER A 1 82 ? -1.949 7.453 14.149 1.00 52.00 82 SER A C 1
ATOM 656 O O . SER A 1 82 ? -1.510 7.215 13.022 1.00 52.00 82 SER A O 1
ATOM 658 N N . SER A 1 83 ? -3.248 7.288 14.436 1.00 57.03 83 SER A N 1
ATOM 659 C CA . SER A 1 83 ? -4.261 6.907 13.437 1.00 57.03 83 SER A CA 1
ATOM 660 C C . SER A 1 83 ? -4.094 7.735 12.153 1.00 57.03 83 SER A C 1
ATOM 662 O O . SER A 1 83 ? -4.176 8.967 12.189 1.00 57.03 83 SER A O 1
ATOM 664 N N . GLY A 1 84 ? -3.824 7.070 11.026 1.00 62.81 84 GLY A N 1
ATOM 665 C CA . GLY A 1 84 ? -3.499 7.726 9.753 1.00 62.81 84 GLY A CA 1
ATOM 666 C C . GLY A 1 84 ? -2.087 7.479 9.216 1.00 62.81 84 GLY A C 1
ATOM 667 O O . GLY A 1 84 ? -1.744 8.009 8.154 1.00 62.81 84 GLY A O 1
ATOM 668 N N . VAL A 1 85 ? -1.289 6.650 9.891 1.00 77.25 85 VAL A N 1
ATOM 669 C CA . VAL A 1 85 ? -0.043 6.088 9.355 1.00 77.25 85 VAL A CA 1
ATOM 670 C C . VAL A 1 85 ? -0.266 4.626 8.981 1.00 77.25 85 VAL A C 1
ATOM 672 O O . VAL A 1 85 ? -0.805 3.857 9.767 1.00 77.25 85 VAL A O 1
ATOM 675 N N . VAL A 1 86 ? 0.173 4.241 7.780 1.00 88.31 86 VAL A N 1
ATOM 676 C CA . VAL A 1 86 ? 0.202 2.837 7.351 1.00 88.31 86 VAL A CA 1
ATOM 677 C C . VAL A 1 86 ? 1.620 2.297 7.326 1.00 88.31 86 VAL A C 1
ATOM 679 O O . VAL A 1 86 ? 2.551 2.972 6.866 1.00 88.31 86 VAL A O 1
ATOM 682 N N . ASP A 1 87 ? 1.772 1.053 7.757 1.00 89.19 87 ASP A N 1
ATOM 683 C CA . ASP A 1 87 ? 2.973 0.267 7.522 1.00 89.19 87 ASP A CA 1
ATOM 684 C C . ASP A 1 87 ? 2.810 -0.618 6.299 1.00 89.19 87 ASP A C 1
ATOM 686 O O . ASP A 1 87 ? 1.711 -1.037 5.955 1.00 89.19 87 ASP A O 1
ATOM 690 N N . VAL A 1 88 ? 3.915 -0.838 5.588 1.00 91.56 88 VAL A N 1
ATOM 691 C CA . VAL A 1 88 ? 3.925 -1.521 4.291 1.00 91.56 88 VAL A CA 1
ATOM 692 C C . VAL A 1 88 ? 4.869 -2.698 4.380 1.00 91.56 88 VAL A C 1
ATOM 694 O O . VAL A 1 88 ? 6.019 -2.490 4.743 1.00 91.56 88 VAL A O 1
ATOM 697 N N . TYR A 1 89 ? 4.459 -3.904 4.004 1.00 90.81 89 TYR A N 1
ATOM 698 C CA . TYR A 1 89 ? 5.309 -5.096 4.075 1.00 90.81 89 TYR A CA 1
ATOM 699 C C . TYR A 1 89 ? 5.269 -5.895 2.772 1.00 90.81 89 TYR A C 1
ATOM 701 O O . TYR A 1 89 ? 4.233 -5.973 2.122 1.00 90.81 89 TYR A O 1
ATOM 709 N N . ALA A 1 90 ? 6.391 -6.519 2.406 1.00 90.06 90 ALA A N 1
ATOM 710 C CA . ALA A 1 90 ? 6.441 -7.521 1.331 1.00 90.06 90 ALA A CA 1
ATOM 711 C C . ALA A 1 90 ? 6.213 -8.950 1.866 1.00 90.06 90 ALA A C 1
ATOM 713 O O . ALA A 1 90 ? 5.682 -9.811 1.168 1.00 90.06 90 ALA A O 1
ATOM 714 N N . THR A 1 91 ? 6.558 -9.175 3.137 1.00 86.44 91 THR A N 1
ATOM 715 C CA . THR A 1 91 ? 6.362 -10.436 3.861 1.00 86.44 91 THR A CA 1
ATOM 716 C C . THR A 1 91 ? 5.571 -10.145 5.133 1.00 86.44 91 THR A C 1
ATOM 718 O O . THR A 1 91 ? 5.920 -9.186 5.826 1.00 86.44 91 THR A O 1
ATOM 721 N N . PRO A 1 92 ? 4.532 -10.930 5.473 1.00 81.88 92 PRO A N 1
ATOM 722 C CA . PRO A 1 92 ? 3.778 -10.713 6.700 1.00 81.88 92 PRO A CA 1
ATOM 723 C C . PRO A 1 92 ? 4.709 -10.793 7.924 1.00 81.88 92 PRO A C 1
ATOM 725 O O . PRO A 1 92 ? 5.417 -11.793 8.073 1.00 81.88 92 PRO A O 1
ATOM 728 N N . PRO A 1 93 ? 4.750 -9.773 8.797 1.00 81.19 93 PRO A N 1
ATOM 729 C CA . PRO A 1 93 ? 5.519 -9.843 10.032 1.00 81.19 93 PRO A CA 1
ATOM 730 C C . PRO A 1 93 ? 4.936 -10.907 10.971 1.00 81.19 93 PRO A C 1
ATOM 732 O O . PRO A 1 93 ? 3.724 -11.118 11.015 1.00 81.19 93 PRO A O 1
ATOM 735 N N . ALA A 1 94 ? 5.803 -11.552 11.760 1.00 78.75 94 ALA A N 1
ATOM 736 C CA . ALA A 1 94 ? 5.430 -12.672 12.632 1.00 78.75 94 ALA A CA 1
ATOM 737 C C . ALA A 1 94 ? 4.298 -12.333 13.624 1.00 78.75 94 ALA A C 1
ATOM 739 O O . ALA A 1 94 ? 3.466 -13.183 13.920 1.00 78.75 94 ALA A O 1
ATOM 740 N N . ASN A 1 95 ? 4.237 -11.081 14.089 1.00 76.75 95 ASN A N 1
ATOM 741 C CA . ASN A 1 95 ? 3.268 -10.611 15.080 1.00 76.75 95 ASN A CA 1
ATOM 742 C C . ASN A 1 95 ? 2.311 -9.555 14.511 1.00 76.75 95 ASN A C 1
ATOM 744 O O . ASN A 1 95 ? 2.051 -8.547 15.158 1.00 76.75 95 ASN A O 1
ATOM 748 N N . LEU A 1 96 ? 1.760 -9.785 13.316 1.00 75.25 96 LEU A N 1
ATOM 749 C CA . LEU A 1 96 ? 0.825 -8.852 12.666 1.00 75.25 96 LEU A CA 1
ATOM 750 C C . LEU A 1 96 ? -0.381 -8.467 13.552 1.00 75.25 96 LEU A C 1
ATOM 752 O O . LEU A 1 96 ? -0.843 -7.332 13.507 1.00 75.25 96 LEU A O 1
ATOM 756 N N . PHE A 1 97 ? -0.858 -9.408 14.376 1.00 74.56 97 PHE A N 1
ATOM 757 C CA . PHE A 1 97 ? -2.017 -9.245 15.268 1.00 74.56 97 PHE A CA 1
ATOM 758 C C . PHE A 1 97 ? -1.681 -9.436 16.757 1.00 74.56 97 PHE A C 1
ATOM 760 O O . PHE A 1 97 ? -2.582 -9.466 17.593 1.00 74.56 97 PHE A O 1
ATOM 767 N N . GLY A 1 98 ? -0.401 -9.626 17.096 1.00 64.19 98 GLY A N 1
ATOM 768 C CA . GLY A 1 98 ? 0.013 -10.207 18.380 1.00 64.19 98 GLY A CA 1
ATOM 769 C C . GLY A 1 98 ? -0.318 -9.369 19.618 1.00 64.19 98 GLY A C 1
ATOM 770 O O . GLY A 1 98 ? -0.505 -9.929 20.698 1.00 64.19 98 GLY A O 1
ATOM 771 N N . ASP A 1 99 ? -0.417 -8.047 19.470 1.00 61.53 99 ASP A N 1
ATOM 772 C CA . ASP A 1 99 ? -0.708 -7.136 20.585 1.00 61.53 99 ASP A CA 1
ATOM 773 C C . ASP A 1 99 ? -2.161 -6.645 20.597 1.00 61.53 99 ASP A C 1
ATOM 775 O O . ASP A 1 99 ? -2.699 -6.343 21.664 1.00 61.53 99 ASP A O 1
ATOM 779 N N . ALA A 1 100 ? -2.849 -6.713 19.454 1.00 58.22 100 ALA A N 1
ATOM 780 C CA . ALA A 1 100 ? -4.269 -6.382 19.339 1.00 58.22 100 ALA A CA 1
ATOM 781 C C . ALA A 1 100 ? -5.161 -7.307 20.186 1.00 58.22 100 ALA A C 1
ATOM 783 O O . ALA A 1 100 ? -6.223 -6.903 20.650 1.00 58.22 100 ALA A O 1
ATOM 784 N N . SER A 1 101 ? -4.728 -8.550 20.431 1.00 55.94 101 SER A N 1
ATOM 785 C CA . SER A 1 101 ? -5.477 -9.515 21.244 1.00 55.94 101 SER A CA 1
ATOM 786 C C . SER A 1 101 ? -5.263 -9.366 22.755 1.00 55.94 101 SER A C 1
ATOM 788 O O . SER A 1 101 ? -5.941 -10.045 23.526 1.00 55.94 101 SER A O 1
ATOM 790 N N . LYS A 1 102 ? -4.303 -8.542 23.204 1.00 61.25 102 LYS A N 1
ATOM 791 C CA . LYS A 1 102 ? -3.907 -8.458 24.624 1.00 61.25 102 LYS A CA 1
ATOM 792 C C . LYS A 1 102 ? -4.627 -7.359 25.405 1.00 61.25 102 LYS A C 1
ATOM 794 O O . LYS A 1 102 ? -4.642 -7.409 26.632 1.00 61.25 102 LYS A O 1
ATOM 799 N N . SER A 1 103 ? -5.243 -6.393 24.727 1.00 58.97 103 SER A N 1
ATOM 800 C CA . SER A 1 103 ? -5.941 -5.273 25.363 1.00 58.97 103 SER A CA 1
ATOM 801 C C . SER A 1 103 ? -7.338 -5.101 24.776 1.00 58.97 103 SER A C 1
ATOM 803 O O . SER A 1 103 ? -7.492 -4.846 23.586 1.00 58.97 103 SER A O 1
ATOM 805 N N . LYS A 1 104 ? -8.369 -5.178 25.629 1.00 64.81 104 LYS A N 1
ATOM 806 C CA . LYS A 1 104 ? -9.771 -4.916 25.248 1.00 64.81 104 LYS A CA 1
ATOM 807 C C . LYS A 1 104 ? -10.023 -3.478 24.771 1.00 64.81 104 LYS A C 1
ATOM 809 O O . LYS A 1 104 ? -11.075 -3.229 24.194 1.00 64.81 104 LYS A O 1
ATOM 814 N N . ASN A 1 105 ? -9.084 -2.561 25.016 1.00 67.19 105 ASN A N 1
ATOM 815 C CA . ASN A 1 105 ? -9.208 -1.142 24.679 1.00 67.19 105 ASN A CA 1
ATOM 816 C C . ASN A 1 105 ? -8.364 -0.738 23.461 1.00 67.19 105 ASN A C 1
ATOM 818 O O . ASN A 1 105 ? -8.324 0.446 23.136 1.00 67.19 105 ASN A O 1
ATOM 822 N N . MET A 1 106 ? -7.666 -1.677 22.811 1.00 68.50 106 MET A N 1
ATOM 823 C CA . MET A 1 106 ? -6.863 -1.348 21.636 1.00 68.50 106 MET A CA 1
ATOM 824 C C . MET A 1 106 ? -7.745 -1.315 20.378 1.00 68.50 106 MET A C 1
ATOM 826 O O . MET A 1 106 ? -8.599 -2.195 20.220 1.00 68.50 106 MET A O 1
ATOM 830 N N . PRO A 1 107 ? -7.573 -0.332 19.478 1.00 70.94 107 PRO A N 1
ATOM 831 C CA . PRO A 1 107 ? -8.327 -0.299 18.232 1.00 70.94 107 PRO A CA 1
ATOM 832 C C . PRO A 1 107 ? -8.014 -1.518 17.349 1.00 70.94 107 PRO A C 1
ATOM 834 O O . PRO A 1 107 ? -6.918 -2.080 17.423 1.00 70.94 107 PRO A O 1
ATOM 837 N N . PRO A 1 108 ? -8.972 -1.965 16.518 1.00 76.25 108 PRO A N 1
ATOM 838 C CA . PRO A 1 108 ? -8.772 -3.132 15.672 1.00 76.25 108 PRO A CA 1
ATOM 839 C C . PRO A 1 108 ? -7.689 -2.866 14.621 1.00 76.25 108 PRO A C 1
ATOM 841 O O . PRO A 1 108 ? -7.714 -1.848 13.931 1.00 76.25 108 PRO A O 1
ATOM 844 N N . VAL A 1 109 ? -6.780 -3.828 14.445 1.00 82.00 109 VAL A N 1
ATOM 845 C CA . VAL A 1 109 ? -5.788 -3.790 13.363 1.00 82.00 109 VAL A CA 1
ATOM 846 C C . VAL A 1 109 ? -6.495 -4.034 12.036 1.00 82.00 109 VAL A C 1
ATOM 848 O O . VAL A 1 109 ? -7.143 -5.066 11.846 1.00 82.00 109 VAL A O 1
ATOM 851 N N . THR A 1 110 ? -6.337 -3.103 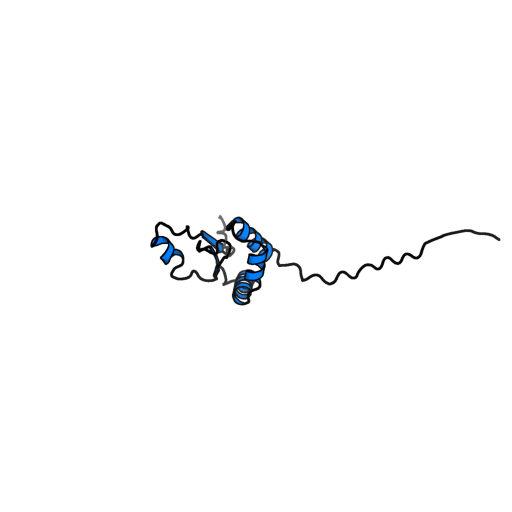11.101 1.00 85.69 110 THR A N 1
ATOM 852 C CA . THR A 1 110 ? -6.851 -3.248 9.735 1.00 85.69 110 THR A CA 1
ATOM 853 C C . THR A 1 110 ? -5.705 -3.615 8.803 1.00 85.69 110 THR A C 1
ATOM 855 O O . THR A 1 110 ? -4.627 -3.026 8.879 1.00 85.69 110 THR A O 1
ATOM 858 N N . VAL A 1 111 ? -5.928 -4.586 7.914 1.00 89.69 111 VAL A N 1
ATOM 859 C CA . VAL A 1 111 ? -4.914 -5.064 6.964 1.00 89.69 111 VAL A CA 1
ATOM 860 C C . VAL A 1 111 ? -5.483 -5.102 5.551 1.00 89.69 111 VAL A C 1
ATOM 862 O O . VAL A 1 111 ? -6.546 -5.678 5.319 1.00 89.69 111 VAL A O 1
ATOM 865 N N . LEU A 1 112 ? -4.743 -4.539 4.599 1.00 92.81 112 LEU A N 1
ATOM 866 C CA . LEU A 1 112 ? -5.020 -4.615 3.169 1.00 92.81 112 LEU A CA 1
ATOM 867 C C . LEU A 1 112 ? -3.946 -5.463 2.484 1.00 92.81 112 LEU A C 1
ATOM 869 O O . LEU A 1 112 ? -2.762 -5.134 2.541 1.00 92.81 112 LEU A O 1
ATOM 873 N N . TYR A 1 113 ? -4.369 -6.521 1.794 1.00 93.12 113 TYR A N 1
ATOM 874 C CA . TYR A 1 113 ? -3.491 -7.401 1.024 1.00 93.12 113 TYR A CA 1
ATOM 875 C C . TYR A 1 113 ? -3.660 -7.139 -0.472 1.00 93.12 113 TYR A C 1
ATOM 877 O O . TYR A 1 113 ? -4.766 -7.231 -1.002 1.00 93.12 113 TYR A O 1
ATOM 885 N N . LEU A 1 114 ? -2.560 -6.869 -1.170 1.00 93.75 114 LEU A N 1
ATOM 886 C CA . LEU A 1 114 ? -2.501 -6.851 -2.628 1.00 93.75 114 LEU A CA 1
ATOM 887 C C . LEU A 1 114 ? -1.727 -8.080 -3.100 1.00 93.75 114 LEU A C 1
ATOM 889 O O . LEU A 1 114 ? -0.552 -8.250 -2.772 1.00 93.75 114 LEU A O 1
ATOM 893 N N . LEU A 1 115 ? -2.392 -8.930 -3.884 1.00 91.62 115 LEU A N 1
ATOM 894 C CA . LEU A 1 115 ? -1.812 -10.147 -4.444 1.00 91.62 115 LEU A CA 1
ATOM 895 C C . LEU A 1 115 ? -1.733 -10.075 -5.966 1.00 91.62 115 LEU A C 1
ATOM 897 O O . LEU A 1 115 ? -2.739 -9.859 -6.642 1.00 91.62 115 LEU A O 1
ATOM 901 N N . LYS A 1 116 ? -0.548 -10.351 -6.517 1.00 89.25 116 LYS A N 1
ATOM 902 C CA . LYS A 1 116 ? -0.395 -10.646 -7.942 1.00 89.25 116 LYS A CA 1
ATOM 903 C C . LYS A 1 116 ? -0.856 -12.065 -8.234 1.00 89.25 116 LYS A C 1
ATOM 905 O O . LYS A 1 116 ? -0.261 -13.057 -7.782 1.00 89.25 116 LYS A O 1
ATOM 910 N N . THR A 1 117 ? -1.878 -12.167 -9.065 1.00 81.88 117 THR A N 1
ATOM 911 C CA . THR A 1 117 ? -2.238 -13.428 -9.697 1.00 81.88 117 THR A CA 1
ATOM 912 C C . THR A 1 117 ? -1.301 -13.674 -10.876 1.00 81.88 117 THR A C 1
ATOM 914 O O . THR A 1 117 ? -1.054 -12.796 -11.701 1.00 81.88 117 THR A O 1
ATOM 917 N N . VAL A 1 118 ? -0.750 -14.882 -10.956 1.00 70.50 118 VAL A N 1
ATOM 918 C CA . VAL A 1 118 ? -0.219 -15.382 -12.227 1.00 70.50 118 VAL A CA 1
ATOM 919 C C . VAL A 1 118 ? -1.436 -15.809 -13.043 1.00 70.50 118 VAL A C 1
ATOM 921 O O . VAL A 1 118 ? -2.372 -16.369 -12.465 1.00 70.50 118 VAL A O 1
ATOM 924 N N . LYS A 1 119 ? -1.455 -15.575 -14.362 1.00 60.88 119 LYS A N 1
ATOM 925 C CA . LYS A 1 119 ? -2.402 -16.291 -15.231 1.00 60.88 119 LYS A CA 1
ATOM 926 C C . LYS A 1 119 ? -2.127 -17.781 -15.033 1.00 60.88 119 LYS A C 1
ATOM 928 O O . LYS A 1 119 ? -1.120 -18.287 -15.519 1.00 60.88 119 LYS A O 1
ATOM 933 N N . GLY A 1 120 ? -2.968 -18.454 -14.252 1.00 55.28 120 GLY A N 1
ATOM 934 C CA . GLY A 1 120 ? -2.890 -19.900 -14.107 1.00 55.28 120 GLY A CA 1
ATOM 935 C C . GLY A 1 120 ? -3.117 -20.555 -15.472 1.00 55.28 120 GLY A C 1
ATOM 936 O O . GLY A 1 120 ? -3.795 -19.956 -16.316 1.00 55.28 120 GLY A O 1
ATOM 937 N N . PRO A 1 121 ? -2.568 -21.756 -15.717 1.00 57.22 121 PRO A N 1
ATOM 938 C CA . PRO A 1 121 ? -2.968 -22.540 -16.873 1.00 57.22 121 PRO A CA 1
ATOM 939 C C . PRO A 1 121 ? -4.484 -22.724 -16.798 1.00 57.22 121 PRO A C 1
ATOM 941 O O . PRO A 1 121 ? -5.014 -23.348 -15.880 1.00 57.22 121 PRO A O 1
ATOM 944 N N . ILE A 1 122 ? -5.189 -22.095 -17.733 1.00 57.06 122 ILE A N 1
ATOM 945 C CA . ILE A 1 122 ? -6.620 -22.289 -17.910 1.00 57.06 122 ILE A CA 1
ATOM 946 C C . ILE A 1 122 ? -6.736 -23.743 -18.361 1.00 57.06 122 ILE A C 1
ATOM 948 O O . ILE A 1 122 ? -6.174 -24.090 -19.401 1.00 57.06 122 ILE A O 1
ATOM 952 N N . SER A 1 123 ? -7.367 -24.606 -17.559 1.00 53.91 123 SER A N 1
ATOM 953 C CA . SER A 1 123 ? -7.671 -25.967 -18.005 1.00 53.91 123 SER A CA 1
ATOM 954 C C . SER A 1 123 ? -8.392 -25.838 -19.347 1.00 53.91 123 SER A C 1
ATOM 956 O O . SER A 1 123 ? -9.406 -25.133 -19.388 1.00 53.91 123 SER A O 1
ATOM 958 N N . PRO A 1 124 ? -7.887 -26.422 -20.449 1.00 54.56 124 PRO A N 1
ATOM 959 C CA . PRO A 1 124 ? -8.666 -26.473 -21.667 1.00 54.56 124 PRO A CA 1
ATOM 960 C C . PRO A 1 124 ? -9.880 -27.335 -21.331 1.00 54.56 124 PRO A C 1
ATOM 962 O O . PRO A 1 124 ? -9.775 -28.552 -21.185 1.00 54.56 124 PRO A O 1
ATOM 965 N N . THR A 1 125 ? -11.023 -26.691 -21.115 1.00 55.69 125 THR A N 1
ATOM 966 C CA . THR A 1 125 ? -12.314 -27.369 -21.119 1.00 55.69 125 THR A CA 1
ATOM 967 C C . THR A 1 125 ? -12.398 -28.123 -22.436 1.00 55.69 125 THR A C 1
ATOM 969 O O . THR A 1 125 ? -12.361 -27.510 -23.504 1.00 55.69 125 THR A O 1
ATOM 972 N N . LYS A 1 126 ? -12.370 -29.447 -22.314 1.00 46.44 126 LYS A N 1
ATOM 973 C CA . LYS A 1 126 ? -12.433 -30.416 -23.399 1.00 46.44 126 LYS A CA 1
ATOM 974 C C . LYS A 1 126 ? -13.867 -30.572 -23.884 1.00 46.44 126 LYS A C 1
ATOM 976 O O . LYS A 1 126 ? -14.769 -30.489 -23.020 1.00 46.44 126 LYS A O 1
#

Foldseek 3Di:
DDDDDDDDDPPPPPPPPPDPPDDPDDVVVVVVLVVVCVQQVQADSVLVVVVCPDPVNVVLVCCCVPPPVLFKKKWKDQQPVSRHDIDIDSDDDPPQPVVVVVDPPGDDMGMDMGGDDDPDPDPPPD

Secondary structure (DSSP, 8-state):
---------------------S-PPPHHHHHHHHHHHHH-TT--HHHHHHHHTSHHHHHHHHHHHH-SS--EEEEEE---TTTT--EEESS--TTTTTTTTT-TTSPPPEEEEEEPPP--------